Protein AF-A0A132NE30-F1 (afdb_monomer)

Organism: NCBI:txid1469144

Radius of gyration: 17.44 Å; Cα contacts (8 Å, |Δi|>4): 76; chains: 1; bounding box: 50×22×46 Å

Sequence (77 aa):
MPEWWALFLENGERSRAMAQGPWYYCLIHLRVEEGPGCRNDMRLGPYETRDAAEHALQRAAERSAAWENDPRWKDDR

Solvent-accessible surface area (backbone atoms only — not comparable to full-atom values): 4654 Å² total; per-residue (Å²): 134,68,78,73,58,55,64,63,60,67,56,55,61,74,60,57,44,47,75,79,40,48,17,24,20,25,69,84,80,74,42,69,37,75,63,93,55,66,58,76,94,37,42,49,71,76,23,60,38,64,67,55,16,68,46,42,64,59,55,50,51,54,51,50,54,52,54,80,67,34,72,91,73,59,79,91,124

Structure (mmCIF, N/CA/C/O backbone):
data_AF-A0A132NE30-F1
#
_entry.id   AF-A0A132NE30-F1
#
loop_
_atom_site.group_PDB
_atom_site.id
_atom_site.type_symbol
_atom_site.label_atom_id
_atom_site.label_alt_id
_atom_site.label_comp_id
_atom_site.label_asym_id
_atom_site.label_entity_id
_atom_site.label_seq_id
_atom_site.pdbx_PDB_ins_code
_atom_site.Cartn_x
_atom_site.Cartn_y
_atom_site.Cartn_z
_atom_site.occupancy
_atom_site.B_iso_or_equiv
_atom_site.auth_seq_id
_atom_site.auth_comp_id
_atom_site.auth_asym_id
_atom_site.auth_atom_id
_atom_site.pdbx_PDB_model_num
ATOM 1 N N . MET A 1 1 ? -41.754 4.295 -0.479 1.00 50.56 1 MET A N 1
ATOM 2 C CA . MET A 1 1 ? -40.306 4.458 -0.231 1.00 50.56 1 MET A CA 1
ATOM 3 C C . MET A 1 1 ? -39.581 3.737 -1.351 1.00 50.56 1 MET A C 1
ATOM 5 O O . MET A 1 1 ? -39.827 2.547 -1.488 1.00 50.56 1 MET A O 1
ATOM 9 N N . PRO A 1 2 ? -38.830 4.434 -2.217 1.00 63.81 2 PRO A N 1
ATOM 10 C CA . PRO A 1 2 ? -38.261 3.819 -3.411 1.00 63.81 2 PRO A CA 1
ATOM 11 C C . PRO A 1 2 ? -37.108 2.871 -3.056 1.00 63.81 2 PRO A C 1
ATOM 13 O O . PRO A 1 2 ? -36.371 3.093 -2.100 1.00 63.81 2 PRO A O 1
ATOM 16 N N . GLU A 1 3 ? -36.943 1.838 -3.874 1.00 53.72 3 GLU A N 1
ATOM 17 C CA . GLU A 1 3 ? -36.047 0.673 -3.696 1.00 53.72 3 GLU A CA 1
ATOM 18 C C . GLU A 1 3 ? -34.557 1.064 -3.637 1.00 53.72 3 GLU A C 1
ATOM 20 O O . GLU A 1 3 ? -33.704 0.338 -3.140 1.00 53.72 3 GLU A O 1
ATOM 25 N N . TRP A 1 4 ? -34.261 2.288 -4.069 1.00 60.31 4 TRP A N 1
ATOM 26 C CA . TRP A 1 4 ? -32.947 2.917 -4.096 1.00 60.31 4 TRP A CA 1
ATOM 27 C C . TRP A 1 4 ? -32.436 3.262 -2.691 1.00 60.31 4 TRP A C 1
ATOM 29 O O . TRP A 1 4 ? -31.236 3.417 -2.487 1.00 60.31 4 TRP A O 1
ATOM 39 N N . TRP A 1 5 ? -33.335 3.374 -1.709 1.00 58.50 5 TRP A N 1
ATOM 40 C CA . TRP A 1 5 ? -32.964 3.594 -0.310 1.00 58.50 5 TRP A CA 1
ATOM 41 C C . TRP A 1 5 ? -32.390 2.336 0.360 1.00 58.50 5 TRP A C 1
ATOM 43 O O . TRP A 1 5 ? -31.588 2.466 1.281 1.00 58.50 5 TRP A O 1
ATOM 53 N N . ALA A 1 6 ? -32.744 1.133 -0.107 1.00 58.28 6 ALA A N 1
ATOM 54 C CA . ALA A 1 6 ? -32.236 -0.120 0.459 1.00 58.28 6 ALA A CA 1
ATOM 55 C C . ALA A 1 6 ? -30.724 -0.300 0.203 1.00 58.28 6 ALA A C 1
ATOM 57 O O . ALA A 1 6 ? -29.975 -0.601 1.130 1.00 58.28 6 ALA A O 1
ATOM 58 N N . LEU A 1 7 ? -30.252 0.047 -1.003 1.00 56.94 7 LEU A N 1
ATOM 59 C CA . LEU A 1 7 ? -28.829 -0.002 -1.378 1.00 56.94 7 LEU A CA 1
ATOM 60 C C . LEU A 1 7 ? -27.935 0.904 -0.513 1.00 56.94 7 LEU A C 1
ATOM 62 O O . LEU A 1 7 ? -26.750 0.627 -0.326 1.00 56.94 7 LEU A O 1
ATOM 66 N N . PHE A 1 8 ? -28.475 1.998 0.029 1.00 57.03 8 PHE A N 1
ATOM 67 C CA . PHE A 1 8 ? -27.723 2.900 0.905 1.00 57.03 8 PHE A CA 1
ATOM 68 C C . PHE A 1 8 ? -27.517 2.307 2.311 1.00 57.03 8 PHE A C 1
ATOM 70 O O . PHE A 1 8 ? -26.484 2.548 2.932 1.00 57.03 8 PHE A O 1
ATOM 77 N N . LEU A 1 9 ? -28.465 1.493 2.791 1.00 55.75 9 LEU A N 1
ATOM 78 C CA . LEU A 1 9 ? -28.412 0.820 4.095 1.00 55.75 9 LEU A CA 1
ATOM 79 C C . LEU A 1 9 ? -27.510 -0.426 4.087 1.00 55.75 9 LEU A C 1
ATOM 81 O O . LEU A 1 9 ? -26.796 -0.650 5.062 1.00 55.75 9 LEU A O 1
ATOM 85 N N . GLU A 1 10 ? -27.452 -1.177 2.982 1.00 52.25 10 GLU A N 1
ATOM 86 C CA . GLU A 1 10 ? -26.507 -2.302 2.816 1.00 52.25 10 GLU A CA 1
ATOM 87 C C . 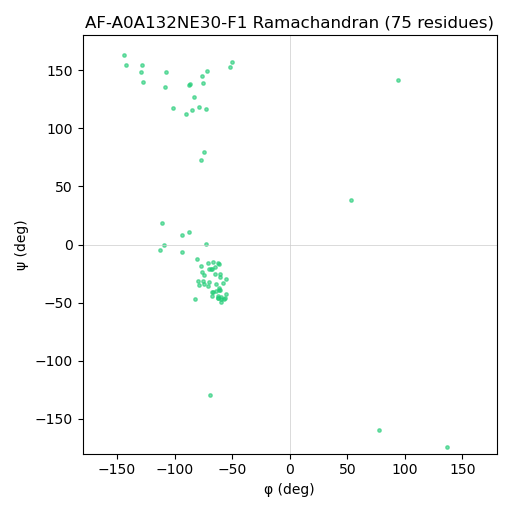GLU A 1 10 ? -25.035 -1.850 2.798 1.00 52.25 10 GLU A C 1
ATOM 89 O O . GLU A 1 10 ? -24.140 -2.577 3.212 1.00 52.25 10 GLU A O 1
ATOM 94 N N . ASN A 1 11 ? -24.752 -0.599 2.422 1.00 58.25 11 ASN A N 1
ATOM 95 C CA . ASN A 1 11 ? -23.390 -0.054 2.433 1.00 58.25 11 ASN A CA 1
ATOM 96 C C . ASN A 1 11 ? -22.820 0.235 3.842 1.00 58.25 11 ASN A C 1
ATOM 98 O O . ASN A 1 11 ? -21.674 0.684 3.953 1.00 58.25 11 ASN A O 1
ATOM 102 N N . GLY A 1 12 ? -23.580 -0.024 4.912 1.00 52.81 12 GLY A N 1
ATOM 103 C CA . GLY A 1 12 ? -23.162 0.175 6.305 1.00 52.81 12 GLY A CA 1
ATOM 104 C C . GLY A 1 12 ? -22.033 -0.751 6.784 1.00 52.81 12 GLY A C 1
ATOM 105 O O . GLY A 1 12 ? -21.390 -0.462 7.797 1.00 52.81 12 GLY A O 1
ATOM 106 N N . GLU A 1 13 ? -21.730 -1.827 6.057 1.00 53.00 13 GLU A N 1
ATOM 107 C CA . GLU A 1 13 ? -20.700 -2.809 6.433 1.00 53.00 13 GLU A CA 1
ATOM 108 C C . GLU A 1 13 ? -19.270 -2.283 6.227 1.00 53.00 13 GLU A C 1
ATOM 110 O O . GLU A 1 13 ? -18.397 -2.506 7.067 1.00 53.00 13 GLU A O 1
ATOM 115 N N . ARG A 1 14 ? -19.044 -1.458 5.192 1.00 54.59 14 ARG A N 1
ATOM 116 C CA . ARG A 1 14 ? -17.750 -0.789 4.939 1.00 54.59 14 ARG A CA 1
ATOM 117 C C . ARG A 1 14 ? -17.311 0.136 6.079 1.00 54.59 14 ARG A C 1
ATOM 119 O O . ARG A 1 14 ? -16.121 0.380 6.255 1.00 54.59 14 ARG A O 1
ATOM 126 N N . SER A 1 15 ? -18.257 0.655 6.859 1.00 53.72 15 SER A N 1
ATOM 127 C CA . SER A 1 15 ? -17.993 1.520 8.017 1.00 53.72 15 SER A CA 1
ATOM 128 C C . SER A 1 15 ? -17.489 0.757 9.246 1.00 53.72 15 SER A C 1
ATOM 130 O O . SER A 1 15 ? -16.822 1.353 10.089 1.00 53.72 15 SER A O 1
ATOM 132 N N . ARG A 1 16 ? -17.768 -0.549 9.366 1.00 53.06 16 ARG A N 1
ATOM 133 C CA . ARG A 1 16 ? -17.386 -1.346 10.545 1.00 53.06 16 ARG A CA 1
ATOM 134 C C . ARG A 1 16 ? -15.915 -1.770 10.518 1.00 53.06 16 ARG A C 1
ATOM 136 O O . ARG A 1 16 ? -15.284 -1.786 11.570 1.00 53.06 16 ARG A O 1
ATOM 143 N N . ALA A 1 17 ? -15.361 -1.987 9.326 1.00 53.41 17 ALA A N 1
ATOM 144 C CA . ALA A 1 17 ? -13.932 -2.211 9.080 1.00 53.41 17 ALA A CA 1
ATOM 145 C C . ALA A 1 17 ? -13.035 -1.082 9.636 1.00 53.41 17 ALA A C 1
ATOM 147 O O . ALA A 1 17 ? -11.911 -1.314 10.065 1.00 53.41 17 ALA A O 1
ATOM 148 N N . MET A 1 18 ? -13.553 0.151 9.692 1.00 55.47 18 MET A N 1
ATOM 149 C CA . MET A 1 18 ? -12.842 1.323 10.222 1.00 55.47 18 MET A CA 1
ATOM 150 C C . MET A 1 18 ? -12.864 1.418 11.757 1.00 55.47 18 MET A C 1
ATOM 152 O O . MET A 1 18 ? -12.125 2.221 12.326 1.00 55.47 18 MET A O 1
ATOM 156 N N . ALA A 1 19 ? -13.704 0.633 12.444 1.00 56.88 19 ALA A N 1
ATOM 157 C CA . ALA A 1 19 ? -13.885 0.725 13.897 1.00 56.88 19 ALA A CA 1
ATOM 158 C C . ALA A 1 19 ? -12.647 0.269 14.693 1.00 56.88 19 ALA A C 1
ATOM 160 O O . ALA A 1 19 ? -12.473 0.677 15.837 1.00 56.88 19 ALA A O 1
ATOM 161 N N . GLN A 1 20 ? -11.775 -0.532 14.072 1.00 61.12 20 GLN A N 1
ATOM 162 C CA . GLN A 1 20 ? -10.521 -1.048 14.639 1.00 61.12 20 GLN A CA 1
ATOM 163 C C . GLN A 1 20 ? -9.315 -0.147 14.285 1.00 61.12 20 GLN A C 1
ATOM 165 O O . GLN A 1 20 ?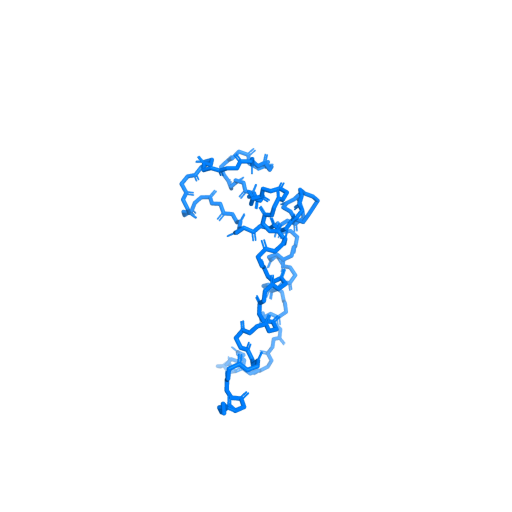 -8.170 -0.521 14.527 1.00 61.12 20 GLN A O 1
ATOM 170 N N . GLY A 1 21 ? -9.579 1.023 13.687 1.00 62.69 21 GLY A N 1
ATOM 171 C CA . GLY A 1 21 ? -8.591 1.971 13.180 1.00 62.69 21 GLY A CA 1
ATOM 172 C C . GLY A 1 21 ? -8.291 1.776 11.688 1.00 62.69 21 GLY A C 1
ATOM 173 O O . GLY A 1 21 ? -8.228 0.644 11.213 1.00 62.69 21 GLY A O 1
ATOM 174 N N . PRO A 1 22 ? -8.092 2.856 10.909 1.00 82.12 22 PRO A N 1
ATOM 175 C CA . PRO A 1 22 ? -7.503 2.714 9.587 1.00 82.12 22 PRO A CA 1
ATOM 176 C C . PRO A 1 22 ? -6.008 2.397 9.724 1.00 82.12 22 PRO A C 1
ATOM 178 O O . PRO A 1 22 ? -5.242 3.226 10.223 1.00 82.12 22 PRO A O 1
ATOM 181 N N . TRP A 1 23 ? -5.597 1.215 9.265 1.00 90.00 23 TRP A N 1
ATOM 182 C CA . TRP A 1 23 ? -4.196 0.789 9.246 1.00 90.00 23 TRP A CA 1
ATOM 183 C C . TRP A 1 23 ? -3.508 1.251 7.966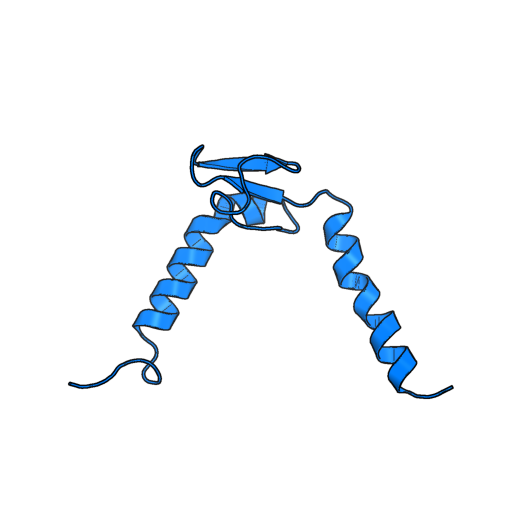 1.00 90.00 23 TRP A C 1
ATOM 185 O O . TRP A 1 23 ? -4.066 1.131 6.874 1.00 90.00 23 TRP A O 1
ATOM 195 N N . TYR A 1 24 ? -2.277 1.743 8.074 1.00 92.94 24 TYR A N 1
ATOM 196 C CA . TYR A 1 24 ? -1.494 2.186 6.921 1.00 92.94 24 TYR A CA 1
ATOM 197 C C . TYR A 1 24 ? -0.105 1.566 6.931 1.00 92.94 24 TYR A C 1
ATOM 199 O O . TYR A 1 24 ? 0.479 1.365 7.988 1.00 92.94 24 TYR A O 1
ATOM 207 N N . TYR A 1 25 ? 0.459 1.322 5.753 1.00 93.69 25 TYR A N 1
ATOM 208 C CA . TYR A 1 25 ? 1.870 0.968 5.603 1.00 93.69 25 TYR A CA 1
ATOM 209 C C . TYR A 1 25 ? 2.660 2.193 5.138 1.00 93.69 25 TYR A C 1
ATOM 211 O O . TYR A 1 25 ? 2.384 2.703 4.050 1.00 93.69 25 TYR A O 1
ATOM 219 N N . CYS A 1 26 ? 3.621 2.682 5.929 1.00 94.50 26 CYS A N 1
ATOM 220 C CA . CYS A 1 26 ? 4.461 3.816 5.529 1.00 94.50 26 CYS A CA 1
ATOM 221 C C . CYS A 1 26 ? 5.623 3.344 4.641 1.00 94.50 26 CYS A C 1
ATOM 223 O O . CYS A 1 26 ? 6.406 2.479 5.026 1.00 94.50 26 CYS A O 1
ATOM 225 N N . LEU A 1 27 ? 5.770 3.968 3.471 1.00 93.25 27 LEU A N 1
ATOM 226 C CA . LEU A 1 27 ? 6.798 3.653 2.473 1.00 93.25 27 LEU A CA 1
ATOM 227 C C . LEU A 1 27 ? 8.187 4.197 2.838 1.00 93.25 27 LEU A C 1
ATOM 229 O O . LEU A 1 27 ? 9.185 3.718 2.315 1.00 93.25 27 LEU A O 1
ATOM 233 N N . ILE A 1 28 ? 8.260 5.175 3.746 1.00 92.75 28 ILE A N 1
ATOM 234 C CA . ILE A 1 28 ? 9.529 5.730 4.243 1.00 92.75 28 ILE A CA 1
ATOM 235 C C . ILE A 1 28 ? 10.106 4.856 5.357 1.00 92.75 28 ILE A C 1
ATOM 237 O O . ILE A 1 28 ? 11.287 4.528 5.359 1.00 92.75 28 ILE A O 1
ATOM 241 N N . HIS A 1 29 ? 9.263 4.482 6.317 1.00 92.88 29 HIS A N 1
ATOM 242 C CA . HIS A 1 29 ? 9.677 3.739 7.504 1.00 92.88 29 HIS A CA 1
ATOM 243 C C . HIS A 1 29 ? 9.545 2.220 7.368 1.00 92.88 29 HIS A C 1
ATOM 245 O O . HIS A 1 29 ? 9.949 1.500 8.280 1.00 92.88 29 HIS A O 1
ATOM 251 N N . LEU A 1 30 ? 8.950 1.750 6.268 1.00 93.88 30 LEU A N 1
ATOM 252 C CA . LEU A 1 30 ? 8.753 0.337 5.936 1.00 93.88 30 LEU A CA 1
ATOM 253 C C . LEU A 1 30 ? 8.057 -0.468 7.045 1.00 93.88 30 LEU A C 1
ATOM 255 O O . LEU A 1 30 ? 8.383 -1.626 7.298 1.00 93.88 30 LEU A O 1
ATOM 259 N N . ARG A 1 31 ? 7.084 0.154 7.715 1.00 93.69 31 ARG A N 1
ATOM 260 C CA . ARG A 1 31 ? 6.323 -0.443 8.818 1.00 93.69 31 ARG A CA 1
ATOM 261 C C . ARG A 1 31 ? 4.869 0.008 8.787 1.00 93.69 31 ARG A C 1
ATOM 263 O O . ARG A 1 31 ? 4.536 1.029 8.180 1.00 93.69 31 ARG A O 1
ATOM 270 N N . VAL A 1 32 ? 4.029 -0.728 9.504 1.00 93.50 32 VAL A N 1
ATOM 271 C CA . VAL A 1 32 ? 2.635 -0.344 9.733 1.00 93.50 32 VAL A CA 1
ATOM 272 C C . VAL A 1 32 ? 2.539 0.776 10.769 1.00 93.50 32 VAL A C 1
ATOM 274 O O . VAL A 1 32 ? 3.239 0.754 11.782 1.00 93.50 32 VAL A O 1
ATOM 277 N N . GLU A 1 33 ? 1.664 1.743 10.509 1.00 86.12 33 GLU A N 1
ATOM 278 C CA . GLU A 1 33 ? 1.346 2.879 11.371 1.00 86.12 33 GLU A CA 1
ATOM 279 C C . GLU A 1 33 ? -0.176 2.961 11.597 1.00 86.12 33 GLU A C 1
ATOM 281 O O . GLU A 1 33 ? -0.970 2.747 10.674 1.00 86.12 33 GLU A O 1
ATOM 286 N N . GLU A 1 34 ? -0.581 3.275 12.830 1.00 77.62 34 GLU A N 1
ATOM 287 C CA . GLU A 1 34 ? -1.964 3.630 13.171 1.00 77.62 34 GLU A CA 1
ATOM 288 C C . GLU A 1 34 ? -2.190 5.136 12.963 1.00 77.62 34 GLU A C 1
ATOM 290 O O . GLU A 1 34 ? -1.359 5.961 13.351 1.00 77.62 34 GLU A O 1
ATOM 295 N N . GLY A 1 35 ? -3.337 5.520 12.394 1.00 70.12 35 GLY A N 1
ATOM 296 C CA . GLY A 1 35 ? -3.752 6.927 12.308 1.00 70.12 35 GLY A CA 1
ATOM 297 C C . GLY A 1 35 ? -3.050 7.749 11.209 1.00 70.12 35 GLY A C 1
ATOM 298 O O . GLY A 1 35 ? -2.578 7.192 10.215 1.00 70.12 35 GLY A O 1
ATOM 299 N N . PRO A 1 36 ? -3.032 9.098 11.307 1.00 64.31 36 PRO A N 1
ATOM 300 C CA . PRO A 1 36 ? -2.404 9.967 10.315 1.00 64.31 36 PRO A CA 1
ATOM 301 C C . PRO A 1 36 ? -0.878 9.955 10.502 1.00 64.31 36 PRO A C 1
ATOM 303 O O . PRO A 1 36 ? -0.308 10.901 11.031 1.00 64.31 36 PRO A O 1
ATOM 306 N N . GLY A 1 37 ? -0.238 8.848 10.121 1.00 72.94 37 GLY A N 1
ATOM 307 C CA . GLY A 1 37 ? 1.217 8.678 10.143 1.00 72.94 37 GLY A CA 1
ATOM 308 C C . GLY A 1 37 ? 1.932 9.533 9.090 1.00 72.94 37 GLY A C 1
ATOM 309 O O . GLY A 1 37 ? 1.693 10.735 8.965 1.00 72.94 37 GLY A O 1
ATOM 310 N N . CYS A 1 38 ? 2.807 8.915 8.293 1.00 85.00 38 CYS A N 1
ATOM 311 C CA . CYS A 1 38 ? 3.431 9.558 7.131 1.00 85.00 38 CYS A CA 1
ATOM 312 C C . CYS A 1 38 ? 2.395 10.242 6.204 1.00 85.00 38 CYS A C 1
ATOM 314 O O . CYS A 1 38 ? 1.211 9.881 6.175 1.00 85.00 38 CYS A O 1
ATOM 316 N N . ARG A 1 39 ? 2.847 11.227 5.410 1.00 87.69 39 ARG A N 1
ATOM 317 C CA . ARG A 1 39 ? 2.014 11.920 4.409 1.00 87.69 39 ARG A CA 1
ATOM 318 C C . ARG A 1 39 ? 1.300 10.918 3.486 1.00 87.69 39 ARG A C 1
ATOM 320 O O . ARG A 1 39 ? 1.804 9.824 3.247 1.00 87.69 39 ARG A O 1
ATOM 327 N N . ASN A 1 40 ? 0.144 11.301 2.940 1.00 87.69 40 ASN A N 1
ATOM 328 C CA . ASN A 1 40 ? -0.693 10.409 2.122 1.00 87.69 40 ASN A CA 1
ATOM 329 C C . ASN A 1 40 ? 0.028 9.837 0.890 1.00 87.69 40 ASN A C 1
ATOM 331 O O . ASN A 1 40 ? -0.242 8.706 0.509 1.00 87.69 40 ASN A O 1
ATOM 335 N N . ASP A 1 41 ? 0.944 10.600 0.291 1.00 92.06 41 ASP A N 1
ATOM 336 C CA . ASP A 1 41 ? 1.795 10.184 -0.833 1.00 92.06 41 ASP A CA 1
ATOM 337 C C . ASP A 1 41 ? 2.867 9.155 -0.435 1.00 92.06 41 ASP A C 1
ATOM 339 O O . ASP A 1 41 ? 3.427 8.478 -1.290 1.00 92.06 41 ASP A O 1
ATOM 343 N N . MET A 1 42 ? 3.123 9.007 0.864 1.00 93.00 42 MET A N 1
ATOM 344 C CA . MET A 1 42 ? 4.156 8.145 1.435 1.00 93.00 42 MET A CA 1
ATOM 345 C C . MET A 1 42 ? 3.576 6.943 2.187 1.00 93.00 42 MET A C 1
ATOM 347 O O . MET A 1 42 ? 4.271 6.334 3.006 1.00 93.00 42 MET A O 1
ATOM 351 N N . ARG A 1 43 ? 2.310 6.589 1.946 1.00 92.44 43 ARG A N 1
ATOM 352 C CA . ARG A 1 43 ? 1.656 5.455 2.605 1.00 92.44 43 ARG A CA 1
ATOM 353 C C . ARG A 1 43 ? 0.718 4.685 1.684 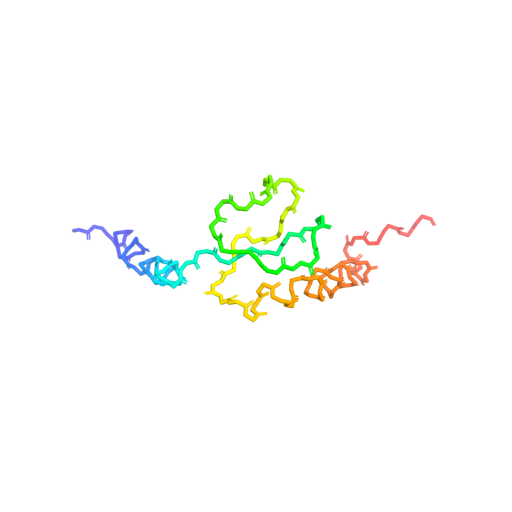1.00 92.44 43 ARG A C 1
ATOM 355 O O . ARG A 1 43 ? 0.150 5.239 0.751 1.00 92.44 43 ARG A O 1
ATOM 362 N N . LEU A 1 44 ? 0.511 3.414 2.008 1.00 92.19 44 LEU A N 1
ATOM 363 C CA . LEU A 1 44 ? -0.498 2.552 1.397 1.00 92.19 44 LEU A CA 1
ATOM 364 C C . LEU A 1 44 ? -1.623 2.300 2.407 1.00 92.19 44 LEU A C 1
ATOM 366 O O . LEU A 1 44 ? -1.341 2.020 3.572 1.00 92.19 44 LEU A O 1
ATOM 370 N N . GLY A 1 45 ? -2.878 2.390 1.972 1.00 90.44 45 GLY A N 1
ATOM 371 C CA . GLY A 1 45 ? -4.059 2.173 2.815 1.00 90.44 45 GLY A CA 1
ATOM 372 C C . GLY A 1 45 ? -5.159 3.217 2.574 1.00 90.44 45 GLY A C 1
ATOM 373 O O . GLY A 1 45 ? -5.018 4.057 1.681 1.00 90.44 45 GLY A O 1
ATOM 374 N N . PRO A 1 46 ? -6.246 3.199 3.363 1.00 90.44 46 PRO A N 1
ATOM 375 C CA . PRO A 1 46 ? -6.413 2.445 4.611 1.00 90.44 46 PRO A CA 1
ATOM 376 C C . PRO A 1 46 ? -6.663 0.945 4.404 1.00 90.44 46 PRO A C 1
ATOM 378 O O . PRO A 1 46 ? -7.350 0.546 3.466 1.00 90.44 46 PRO A O 1
ATOM 381 N N . TYR A 1 47 ? -6.132 0.128 5.311 1.00 89.75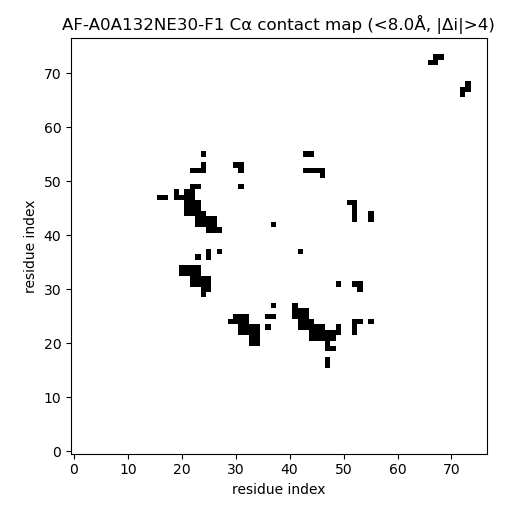 47 TYR A N 1
ATOM 382 C CA . TYR A 1 47 ? -6.420 -1.298 5.446 1.00 89.75 47 TYR A CA 1
ATOM 383 C C . TYR A 1 47 ? -7.281 -1.555 6.684 1.00 89.75 47 TYR A C 1
ATOM 385 O O . TYR A 1 47 ? -7.166 -0.856 7.690 1.00 89.75 47 TYR A O 1
ATOM 393 N N . GLU A 1 48 ? -8.131 -2.577 6.602 1.00 86.25 48 GLU A N 1
ATOM 394 C CA . GLU A 1 48 ? -9.042 -2.980 7.682 1.00 86.25 48 GLU A CA 1
ATOM 395 C C . GLU A 1 48 ? -8.310 -3.608 8.874 1.00 86.25 48 GLU A C 1
ATOM 397 O O . GLU A 1 48 ? -8.723 -3.450 10.020 1.00 86.25 48 GLU A O 1
ATOM 402 N N . THR A 1 49 ? -7.199 -4.301 8.620 1.00 89.81 49 THR A N 1
ATOM 403 C CA . THR A 1 49 ? -6.409 -4.967 9.659 1.00 89.81 49 THR A CA 1
ATOM 404 C C . THR A 1 49 ? -4.938 -4.588 9.570 1.00 89.81 49 THR A C 1
ATOM 406 O O . THR A 1 49 ? -4.416 -4.266 8.497 1.00 89.81 49 THR A O 1
ATOM 409 N N . ARG A 1 50 ? -4.246 -4.679 10.711 1.00 90.88 50 ARG A N 1
ATOM 410 C CA . ARG A 1 50 ? -2.794 -4.491 10.802 1.00 90.88 50 ARG A CA 1
ATOM 411 C C . ARG A 1 50 ? -2.040 -5.450 9.881 1.00 90.88 50 ARG A C 1
ATOM 413 O O . ARG A 1 50 ? -1.186 -5.005 9.128 1.00 90.88 50 ARG A O 1
ATOM 420 N N . ASP A 1 51 ? -2.413 -6.729 9.897 1.00 93.00 51 ASP A N 1
ATOM 421 C CA . ASP A 1 51 ? -1.857 -7.772 9.022 1.00 93.00 51 ASP A CA 1
ATOM 422 C C 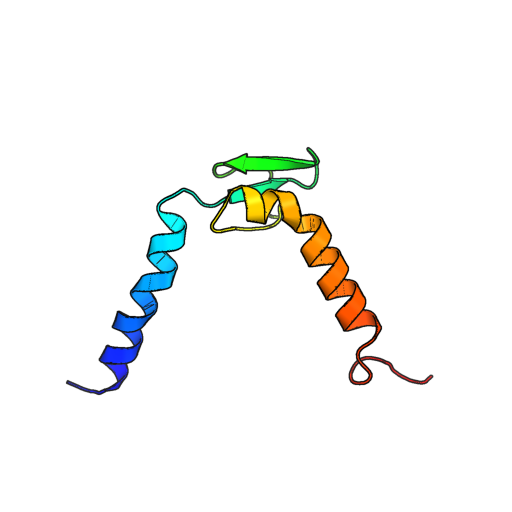. ASP A 1 51 ? -1.990 -7.398 7.536 1.00 93.00 51 ASP A C 1
ATOM 424 O O . ASP A 1 51 ? -1.035 -7.474 6.762 1.00 93.00 51 ASP A O 1
ATOM 428 N N . ALA A 1 52 ? -3.149 -6.861 7.137 1.00 92.38 52 ALA A N 1
ATOM 429 C CA . ALA A 1 52 ? -3.338 -6.419 5.765 1.00 92.38 52 ALA A CA 1
ATOM 430 C C . ALA A 1 52 ? -2.415 -5.261 5.370 1.00 92.38 52 ALA A C 1
ATOM 432 O O . ALA A 1 52 ? -1.951 -5.223 4.227 1.00 92.38 52 ALA A O 1
ATOM 433 N N . ALA A 1 53 ? -2.112 -4.362 6.307 1.00 93.88 53 ALA A N 1
ATOM 434 C CA . ALA A 1 53 ? -1.103 -3.334 6.108 1.00 93.88 53 ALA A CA 1
ATOM 435 C C . ALA A 1 53 ? 0.327 -3.910 6.084 1.00 93.88 53 ALA A C 1
ATOM 437 O O . ALA A 1 53 ? 1.139 -3.439 5.292 1.00 93.88 53 ALA A O 1
ATOM 438 N N . GLU A 1 54 ? 0.648 -4.942 6.872 1.00 95.19 54 GLU A N 1
ATOM 439 C CA . GLU A 1 54 ? 1.967 -5.607 6.838 1.00 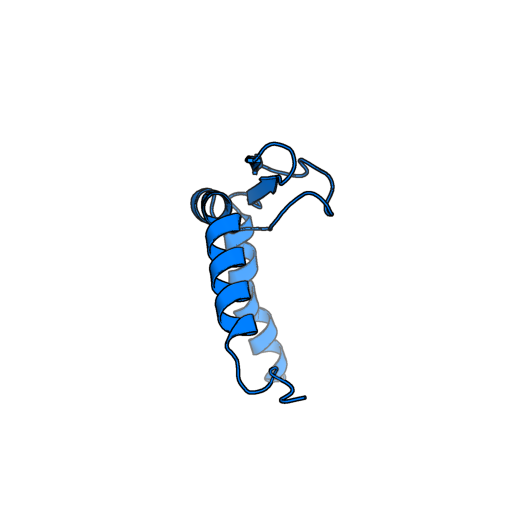95.19 54 GLU A CA 1
ATOM 440 C C . GLU A 1 54 ? 2.246 -6.234 5.464 1.00 95.19 54 GLU A C 1
ATOM 442 O O . GLU A 1 54 ? 3.352 -6.115 4.936 1.00 95.19 54 GLU A O 1
ATOM 447 N N . HIS A 1 55 ? 1.218 -6.797 4.827 1.00 96.44 55 HIS A N 1
ATOM 448 C CA . HIS A 1 55 ? 1.301 -7.386 3.488 1.00 96.44 55 HIS A CA 1
ATOM 449 C C . HIS A 1 55 ? 1.066 -6.390 2.333 1.00 96.44 55 HIS A C 1
ATOM 451 O O . HIS A 1 55 ? 0.931 -6.801 1.177 1.00 96.44 55 HIS A O 1
ATOM 457 N N . ALA A 1 56 ? 1.027 -5.081 2.596 1.00 95.50 56 ALA A N 1
ATOM 458 C CA . ALA A 1 56 ? 0.699 -4.061 1.595 1.00 95.50 56 ALA A CA 1
ATOM 459 C C . ALA A 1 56 ? 1.609 -4.097 0.353 1.00 95.50 56 ALA A C 1
ATOM 461 O O . ALA A 1 56 ? 1.121 -4.042 -0.779 1.00 95.50 56 ALA A O 1
ATOM 462 N N . LEU A 1 57 ? 2.928 -4.209 0.552 1.00 95.12 57 LEU A N 1
ATOM 463 C CA . LEU A 1 57 ? 3.901 -4.243 -0.546 1.00 95.12 57 LEU A CA 1
ATOM 464 C C . LEU A 1 57 ? 3.773 -5.506 -1.396 1.00 95.12 57 LEU A C 1
ATOM 466 O O . LEU A 1 57 ? 3.842 -5.425 -2.620 1.00 95.12 57 LEU A O 1
ATOM 470 N N . GLN A 1 58 ? 3.547 -6.655 -0.757 1.00 95.88 58 GLN A N 1
ATOM 471 C CA . GLN A 1 58 ? 3.349 -7.919 -1.457 1.00 95.88 58 GLN A CA 1
ATOM 472 C C . GLN A 1 58 ? 2.135 -7.836 -2.389 1.00 95.88 58 GLN A C 1
ATOM 474 O O . GLN A 1 58 ? 2.255 -8.111 -3.578 1.00 95.88 58 GLN A O 1
ATOM 479 N N . ARG A 1 59 ? 0.989 -7.367 -1.884 1.00 93.94 59 ARG A N 1
ATOM 480 C CA . ARG A 1 59 ? -0.237 -7.214 -2.688 1.00 93.94 59 ARG A CA 1
ATOM 481 C C . ARG A 1 59 ? -0.051 -6.232 -3.840 1.00 93.94 59 ARG A C 1
ATOM 483 O O . ARG A 1 59 ? -0.580 -6.438 -4.932 1.00 93.94 59 ARG A O 1
ATOM 490 N N . ALA A 1 60 ? 0.681 -5.142 -3.597 1.00 93.81 60 ALA A N 1
ATOM 491 C CA . ALA A 1 60 ? 1.013 -4.181 -4.640 1.00 93.81 60 ALA A CA 1
ATOM 492 C C . ALA A 1 60 ? 1.854 -4.842 -5.740 1.00 93.81 60 ALA A C 1
ATOM 494 O O . ALA A 1 60 ? 1.514 -4.701 -6.911 1.00 93.81 60 ALA A O 1
ATOM 495 N N . ALA A 1 61 ? 2.882 -5.611 -5.367 1.00 94.81 61 ALA A N 1
ATOM 496 C CA . ALA A 1 61 ? 3.719 -6.349 -6.307 1.00 94.81 61 ALA A CA 1
ATOM 497 C C . ALA A 1 61 ? 2.921 -7.395 -7.102 1.00 94.81 61 ALA A C 1
ATOM 499 O O . ALA A 1 61 ? 3.052 -7.455 -8.320 1.00 94.81 61 ALA A O 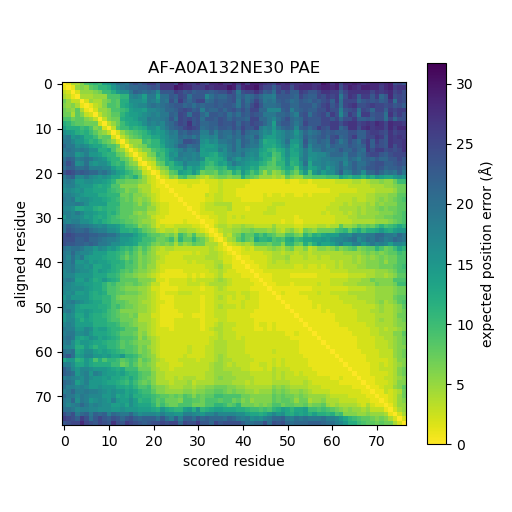1
ATOM 500 N N . GLU A 1 62 ? 2.050 -8.163 -6.444 1.00 95.25 62 GLU A N 1
ATOM 501 C CA . GLU A 1 62 ? 1.175 -9.154 -7.086 1.00 95.25 62 GLU A CA 1
ATOM 502 C C . GLU A 1 62 ? 0.238 -8.505 -8.114 1.00 95.25 62 GLU A C 1
ATOM 504 O O . GLU A 1 62 ? 0.126 -8.979 -9.245 1.00 95.25 62 GLU A O 1
ATOM 509 N N . ARG A 1 63 ? -0.392 -7.376 -7.762 1.00 93.31 63 ARG A N 1
ATOM 510 C CA . ARG A 1 63 ? -1.213 -6.599 -8.702 1.00 93.31 63 ARG A CA 1
ATOM 511 C C . ARG A 1 63 ? -0.400 -6.068 -9.872 1.00 93.31 63 ARG A C 1
ATOM 513 O O . ARG A 1 63 ? -0.863 -6.172 -11.003 1.00 93.31 63 ARG A O 1
ATOM 520 N N . SER A 1 64 ? 0.769 -5.487 -9.608 1.00 94.31 64 SER A N 1
ATOM 521 C CA . SER A 1 64 ? 1.637 -4.979 -10.669 1.00 94.31 64 SER A CA 1
ATOM 522 C C . SER A 1 64 ? 2.027 -6.107 -11.621 1.00 94.31 64 SER A C 1
ATOM 524 O O . SER A 1 64 ? 1.846 -5.972 -12.822 1.00 94.31 64 SER A O 1
ATOM 526 N N . ALA A 1 65 ? 2.447 -7.262 -11.100 1.00 93.56 65 ALA A N 1
ATOM 527 C CA . ALA A 1 65 ? 2.774 -8.428 -11.917 1.00 93.56 65 ALA A CA 1
A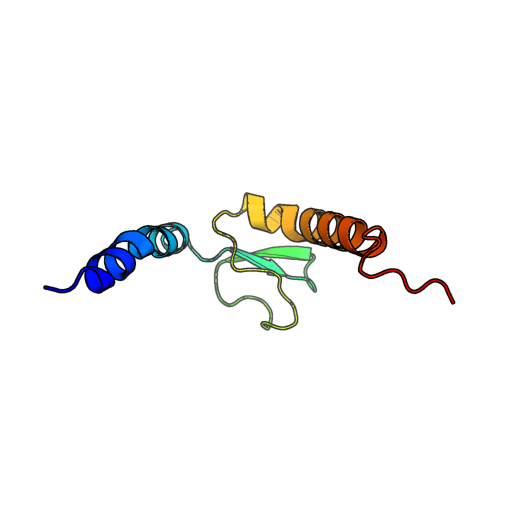TOM 528 C C . ALA A 1 65 ? 1.577 -8.924 -12.744 1.00 93.56 65 ALA A C 1
ATOM 530 O O . ALA A 1 65 ? 1.749 -9.303 -13.901 1.00 93.56 65 ALA A O 1
ATOM 531 N N . ALA A 1 66 ? 0.363 -8.907 -12.187 1.00 92.31 66 ALA A N 1
ATOM 532 C CA . ALA A 1 66 ? -0.840 -9.258 -12.937 1.00 92.31 66 ALA A CA 1
ATOM 533 C C . ALA A 1 66 ? -1.105 -8.278 -14.093 1.00 92.31 66 ALA A C 1
ATOM 535 O O . ALA A 1 66 ? -1.457 -8.708 -15.188 1.00 92.31 66 ALA A O 1
ATOM 536 N N . TRP A 1 67 ? -0.896 -6.978 -13.871 1.00 90.06 67 TRP A N 1
ATOM 537 C CA . TRP A 1 67 ? -1.060 -5.945 -14.898 1.00 90.06 67 TRP A CA 1
ATOM 538 C C . TRP A 1 67 ? -0.015 -6.058 -16.009 1.00 90.06 67 TRP A C 1
ATOM 540 O O . TRP A 1 67 ? -0.373 -6.032 -17.182 1.00 90.06 67 TRP A O 1
ATOM 550 N N . GLU A 1 68 ? 1.251 -6.275 -15.652 1.00 89.38 68 GLU A N 1
ATOM 551 C CA . GLU A 1 68 ? 2.357 -6.457 -16.602 1.00 89.38 68 GLU A CA 1
ATOM 552 C C . GLU A 1 68 ? 2.187 -7.677 -17.517 1.00 89.38 68 GLU A C 1
ATOM 554 O O . GLU A 1 68 ? 2.877 -7.789 -18.528 1.00 89.38 68 GLU A O 1
ATOM 559 N N . ASN A 1 69 ? 1.303 -8.616 -17.173 1.00 88.69 69 ASN A N 1
ATOM 560 C CA . ASN A 1 69 ? 1.032 -9.820 -17.957 1.00 88.69 69 ASN A CA 1
ATOM 561 C C . ASN A 1 69 ? -0.347 -9.814 -18.633 1.00 88.69 69 ASN A C 1
ATOM 563 O O . ASN A 1 69 ? -0.676 -10.772 -19.330 1.00 88.69 69 ASN A O 1
ATOM 567 N N . ASP A 1 70 ? -1.150 -8.763 -18.456 1.00 90.94 70 ASP A N 1
ATOM 568 C CA . ASP A 1 70 ? -2.493 -8.693 -19.028 1.00 90.94 70 ASP A CA 1
ATOM 569 C C . ASP A 1 70 ? -2.421 -8.324 -20.526 1.00 90.94 70 ASP A C 1
ATOM 571 O O . ASP A 1 70 ? -1.950 -7.237 -20.875 1.00 90.94 70 ASP A O 1
ATOM 575 N N . PRO A 1 71 ? -2.905 -9.196 -21.434 1.00 89.12 71 PRO A N 1
ATOM 576 C CA . PRO A 1 71 ? -2.823 -8.976 -22.877 1.00 89.12 71 PRO A CA 1
ATOM 577 C C . PRO A 1 71 ? -3.636 -7.768 -23.356 1.00 89.12 71 PRO A C 1
ATOM 579 O O . PRO A 1 71 ? -3.360 -7.250 -24.430 1.00 89.12 71 PRO A O 1
ATOM 582 N N . ARG A 1 72 ? -4.610 -7.273 -22.578 1.00 89.06 72 ARG A N 1
ATOM 583 C CA . ARG A 1 72 ? -5.339 -6.036 -22.918 1.00 89.06 72 ARG A CA 1
ATOM 584 C C . ARG A 1 72 ? -4.458 -4.792 -22.837 1.00 89.06 72 ARG A C 1
ATOM 586 O O . ARG A 1 72 ? -4.822 -3.766 -23.402 1.00 89.06 72 ARG A O 1
ATOM 593 N N . TRP A 1 73 ? -3.358 -4.869 -22.091 1.00 84.06 73 TRP A N 1
ATOM 594 C CA . TRP A 1 73 ? -2.456 -3.748 -21.830 1.00 84.06 73 TRP A CA 1
ATOM 595 C C . TRP A 1 73 ? -1.079 -3.922 -22.479 1.00 84.06 73 TRP A C 1
ATOM 597 O O . TRP A 1 73 ? -0.271 -2.996 -22.423 1.00 84.06 73 TRP A O 1
ATOM 607 N N . LYS A 1 74 ? -0.808 -5.070 -23.117 1.00 79.00 74 LYS A N 1
ATOM 608 C CA . LYS A 1 74 ? 0.388 -5.263 -23.943 1.00 79.00 74 LYS A CA 1
ATOM 609 C C . LYS A 1 74 ? 0.126 -4.753 -25.357 1.00 79.00 74 LYS A C 1
ATOM 611 O O . LYS A 1 74 ? -0.733 -5.272 -26.056 1.00 79.00 74 LYS A O 1
ATOM 616 N N . ASP A 1 75 ? 0.864 -3.718 -25.741 1.00 76.69 75 ASP A N 1
ATOM 617 C CA . ASP A 1 75 ? 0.952 -3.240 -27.121 1.00 76.69 75 ASP A CA 1
ATOM 618 C C . ASP A 1 75 ? 2.115 -3.974 -27.801 1.00 76.69 75 ASP A C 1
ATOM 620 O O . ASP A 1 75 ? 3.275 -3.794 -27.415 1.00 76.69 75 ASP A O 1
ATOM 624 N N . ASP A 1 76 ? 1.796 -4.833 -28.767 1.00 70.94 76 ASP A N 1
ATOM 625 C CA . ASP A 1 76 ? 2.770 -5.545 -29.595 1.00 70.94 76 ASP A CA 1
ATOM 626 C C . ASP A 1 76 ? 3.363 -4.559 -30.619 1.00 70.94 76 ASP A C 1
ATOM 628 O O . ASP A 1 76 ? 2.918 -4.497 -31.765 1.00 70.94 76 ASP A O 1
ATOM 632 N N . ARG A 1 77 ? 4.319 -3.722 -30.202 1.00 62.94 77 ARG A N 1
ATOM 633 C CA . ARG A 1 77 ? 5.042 -2.838 -31.135 1.00 62.94 77 ARG A CA 1
ATOM 634 C C . ARG A 1 77 ? 6.076 -3.567 -31.978 1.00 62.94 77 ARG A C 1
ATOM 636 O O . ARG A 1 77 ? 6.802 -4.415 -31.414 1.00 62.94 77 ARG A O 1
#

Secondary structure (DSSP, 8-state):
--THHHHHHHGGGGGTGGGG--EEEETTTTEEEESS-S-GGGEEEEESSHHHHHTHHHHHHHHHHHHHT-TTT----

Foldseek 3Di:
DDPVVVVVVVVCVVVVLPVVAFWKQFQVVRAIDGDPDDDPVRIDDRDSDRVCRNCRVVVVVVVVVVQVPDPVNDDPD

Nearest PDB structures (foldseek):
  4w5h-assembly1_A  TM=4.450E-01  e=4.645E+00  Streptococcus pneumoniae D39

pLDDT: mean 79.92, std 16.04, range [50.56, 96.44]

Mean predicted aligned error: 9.8 Å